Protein AF-G2QGY2-F1 (afdb_monomer_lite)

Radius of gyration: 20.69 Å; chains: 1; bounding box: 48×34×53 Å

Organism: Thermothelomyces thermophilus (strain ATCC 42464 / BCRC 31852 / DSM 1799) (NCBI:txid573729)

pLDDT: mean 70.1, std 9.55, range [46.75, 86.88]

Secondary structure (DSSP, 8-state):
-HHHHHHS-HHHHHHHHHHHHHHHHTTTTHHHHHHHHHHT-TT-SS-HHHHHHHHHHHHHHHHHHHHHHHS--SHHHHHHHHHHHHHHHHHHHHHHHHHS-GGGTTT-HHHHHHHHHHHHHHHHHHHHHHHHHHHHHHHHHHHH-S--GGGTTS---TTT-TT-----

Sequence (168 aa):
MLVVGLWYTHEEQISRSSWWYSFSGGSLPVSPLINYGMGHIRGGSMQPWQYYLINFFSSAWMQCIGLGTSNVAGHTKKAVYAAATFIAYSVGNIIGPLIFDASYAPRYDKSFTGVMICFVICFLCAEILRFFLARENKNREARYGPPNDVHSLEDLTDKENKPFRYHL

Structure (mmCIF, N/CA/C/O backbone):
data_AF-G2QGY2-F1
#
_entry.id   AF-G2QGY2-F1
#
loop_
_atom_site.group_PDB
_atom_site.id
_atom_site.type_symbol
_atom_site.label_atom_id
_atom_site.label_alt_id
_atom_site.label_comp_id
_atom_site.label_asym_id
_atom_site.label_entity_id
_atom_site.label_seq_id
_atom_site.pdbx_PDB_ins_code
_atom_site.Cartn_x
_atom_site.Cartn_y
_atom_site.Cartn_z
_atom_site.occupancy
_atom_site.B_iso_or_equiv
_atom_site.auth_seq_id
_atom_site.auth_comp_id
_atom_site.auth_asym_id
_atom_site.auth_atom_id
_atom_site.pdbx_PDB_model_num
ATOM 1 N N . MET A 1 1 ? 3.272 10.903 11.220 1.00 50.53 1 MET A N 1
ATOM 2 C CA . MET A 1 1 ? 2.403 11.676 12.137 1.00 50.53 1 MET A CA 1
ATOM 3 C C . MET A 1 1 ? 2.639 11.377 13.626 1.00 50.53 1 MET A C 1
ATOM 5 O O . MET A 1 1 ? 1.816 11.764 14.439 1.00 50.53 1 MET A O 1
ATOM 9 N N . LEU A 1 2 ? 3.768 10.772 14.033 1.00 47.88 2 LEU A N 1
ATOM 10 C CA . LEU A 1 2 ? 4.084 10.603 15.466 1.00 47.88 2 LEU A CA 1
ATOM 11 C C . LEU A 1 2 ? 4.553 11.913 16.122 1.00 47.88 2 LEU A C 1
ATOM 13 O O . LEU A 1 2 ? 4.183 12.197 17.251 1.00 47.88 2 LEU A O 1
ATOM 17 N N . VAL A 1 3 ? 5.289 12.754 15.387 1.00 53.28 3 VAL A N 1
ATOM 18 C CA . VAL A 1 3 ? 5.807 14.037 15.902 1.00 53.28 3 VAL A CA 1
ATOM 19 C C . VAL A 1 3 ? 4.680 15.026 16.217 1.00 53.28 3 VAL A C 1
ATOM 21 O O . VAL A 1 3 ? 4.735 15.708 17.234 1.00 53.28 3 VAL A O 1
ATOM 24 N N . VAL A 1 4 ? 3.621 15.058 15.397 1.00 53.03 4 VAL A N 1
ATOM 25 C CA . VAL A 1 4 ? 2.480 15.960 15.630 1.00 53.03 4 VAL A CA 1
ATOM 26 C C . VAL A 1 4 ? 1.671 15.518 16.857 1.00 53.03 4 VAL A C 1
ATOM 28 O O . VAL A 1 4 ? 1.145 16.358 17.567 1.00 53.03 4 VAL A O 1
ATOM 31 N N . GLY A 1 5 ? 1.618 14.216 17.162 1.00 46.75 5 GLY A N 1
ATOM 32 C CA . GLY A 1 5 ? 0.949 13.714 18.370 1.00 46.75 5 GLY A CA 1
ATOM 33 C C . GLY A 1 5 ? 1.751 13.775 19.661 1.00 46.75 5 GLY A C 1
ATOM 34 O O . GLY A 1 5 ? 1.174 13.568 20.718 1.00 46.75 5 GLY A O 1
ATOM 35 N N . LEU A 1 6 ? 3.051 14.067 19.592 1.00 56.22 6 LEU A N 1
ATOM 36 C CA . LEU A 1 6 ? 3.891 14.247 20.780 1.00 56.22 6 LEU A CA 1
ATOM 37 C C . LEU A 1 6 ? 3.888 15.691 21.298 1.00 56.22 6 LEU A C 1
ATOM 39 O O . LEU A 1 6 ? 4.102 15.901 22.485 1.00 56.22 6 LEU A O 1
ATOM 43 N N . TRP A 1 7 ? 3.668 16.671 20.418 1.00 56.34 7 TRP A N 1
ATOM 44 C CA . TRP A 1 7 ? 3.865 18.094 20.724 1.00 56.34 7 TRP A CA 1
ATOM 45 C C . TRP A 1 7 ? 2.604 18.959 20.601 1.00 56.34 7 TRP A C 1
ATOM 47 O O . TRP A 1 7 ? 2.651 20.120 21.000 1.00 56.34 7 TRP A O 1
ATOM 57 N N . TYR A 1 8 ? 1.496 18.432 20.064 1.00 61.84 8 TYR A N 1
ATOM 58 C CA . TYR A 1 8 ? 0.283 19.216 19.799 1.00 61.84 8 TYR A CA 1
ATOM 59 C C . TYR A 1 8 ? -0.976 18.576 20.377 1.00 61.84 8 TYR A C 1
ATOM 61 O O . TYR A 1 8 ? -1.084 17.353 20.483 1.00 61.84 8 TYR A O 1
ATOM 69 N N . THR A 1 9 ? -1.939 19.428 20.725 1.00 67.06 9 THR A N 1
ATOM 70 C CA . THR A 1 9 ? -3.238 19.016 21.267 1.00 67.06 9 THR A CA 1
ATOM 71 C C . THR A 1 9 ? -4.132 18.389 20.188 1.00 67.06 9 THR A C 1
ATOM 73 O O . THR A 1 9 ? -3.943 18.615 18.990 1.00 67.06 9 THR A O 1
ATOM 76 N N . HIS A 1 10 ? -5.116 17.580 20.596 1.00 56.78 10 HIS A N 1
ATOM 77 C CA . HIS A 1 10 ? -5.955 16.793 19.679 1.00 56.78 10 HIS A CA 1
ATOM 78 C C . HIS A 1 10 ? -6.762 17.661 18.689 1.00 56.78 10 HIS A C 1
ATOM 80 O O . HIS A 1 10 ? -6.953 17.274 17.536 1.00 56.78 10 HIS A O 1
ATOM 86 N N . GLU A 1 11 ? -7.178 18.867 19.093 1.00 68.25 11 GLU A N 1
ATOM 87 C CA . GLU A 1 11 ? -7.861 19.817 18.198 1.00 68.25 11 GLU A CA 1
ATOM 88 C C . GLU A 1 11 ? -6.915 20.413 17.143 1.00 68.25 11 GLU A C 1
ATOM 90 O O . GLU A 1 11 ? -7.285 20.598 15.982 1.00 68.25 11 GLU A O 1
ATOM 95 N N . GLU A 1 12 ? -5.654 20.652 17.507 1.00 68.19 12 GLU A N 1
ATOM 96 C CA . GLU A 1 12 ? -4.641 21.192 16.597 1.00 68.19 12 GLU A CA 1
ATOM 97 C C . GLU A 1 12 ? -4.092 20.124 15.643 1.00 68.19 12 GLU A C 1
ATOM 99 O O . GLU A 1 12 ? -3.726 20.429 14.502 1.00 68.19 12 GLU A O 1
ATOM 104 N N . GLN A 1 13 ? -4.072 18.859 16.074 1.00 55.94 13 GLN A N 1
ATOM 105 C CA . GLN A 1 13 ? -3.622 17.728 15.265 1.00 55.94 13 GLN A CA 1
ATOM 106 C C . GLN A 1 13 ? -4.397 17.600 13.956 1.00 55.94 13 GLN A C 1
ATOM 108 O O . GLN A 1 13 ? -3.781 17.319 12.925 1.00 55.94 13 GLN A O 1
ATOM 113 N N . ILE A 1 14 ? -5.716 17.813 13.976 1.00 61.22 14 ILE A N 1
ATOM 114 C CA . ILE A 1 14 ? -6.572 17.668 12.792 1.00 61.22 14 ILE A CA 1
ATOM 115 C C . ILE A 1 14 ? -6.198 18.731 11.756 1.00 61.22 14 ILE A C 1
ATOM 117 O O . ILE A 1 14 ? -5.819 18.390 10.639 1.00 61.22 14 ILE A O 1
ATOM 121 N N . SER A 1 15 ? -6.183 20.008 12.149 1.00 65.94 15 SER A N 1
ATOM 122 C CA . SER A 1 15 ? -5.848 21.129 11.256 1.00 65.94 15 SER A CA 1
ATOM 123 C C . SER A 1 15 ? -4.435 21.015 10.669 1.00 65.94 15 SER A C 1
ATOM 125 O O . SER A 1 15 ? -4.221 21.219 9.471 1.00 65.94 15 SER A O 1
ATOM 127 N N . ARG A 1 16 ? -3.454 20.614 11.487 1.00 62.69 16 ARG A N 1
ATOM 128 C CA . ARG A 1 16 ? -2.060 20.460 11.044 1.00 62.69 16 ARG A CA 1
ATOM 129 C C . ARG A 1 16 ? -1.877 19.245 10.145 1.00 62.69 16 ARG A C 1
ATOM 131 O O . ARG A 1 16 ? -1.188 19.348 9.133 1.00 62.69 16 ARG A O 1
ATOM 138 N N . SER A 1 17 ? -2.515 18.122 10.465 1.00 54.22 17 SER A N 1
ATOM 139 C CA . SER A 1 17 ? -2.503 16.935 9.603 1.00 54.22 17 SER A CA 1
ATOM 140 C C . SER A 1 17 ? -3.155 17.237 8.254 1.00 54.22 17 SER A C 1
ATOM 142 O O . SER A 1 17 ? -2.593 16.870 7.225 1.00 54.22 17 SER A O 1
ATOM 144 N N . SER A 1 18 ? -4.263 17.985 8.234 1.00 64.12 18 SER A N 1
ATOM 145 C CA . SER A 1 18 ? -4.889 18.474 7.000 1.00 64.12 18 SER A CA 1
ATOM 146 C C . SER A 1 18 ? -3.950 19.376 6.192 1.00 64.12 18 SER A C 1
ATOM 148 O O . SER A 1 18 ? -3.855 19.210 4.981 1.00 64.12 18 SER A O 1
ATOM 150 N N . TRP A 1 19 ? -3.189 20.265 6.839 1.00 69.75 19 TRP A N 1
ATOM 151 C CA . TRP A 1 19 ? -2.182 21.104 6.170 1.00 69.75 19 TRP A CA 1
ATOM 152 C C . TRP A 1 19 ? -1.064 20.287 5.500 1.00 69.75 19 TRP A C 1
ATOM 154 O O . TRP A 1 19 ? -0.689 20.556 4.358 1.00 69.75 19 TRP A O 1
ATOM 164 N N . TRP A 1 20 ? -0.565 19.248 6.175 1.00 63.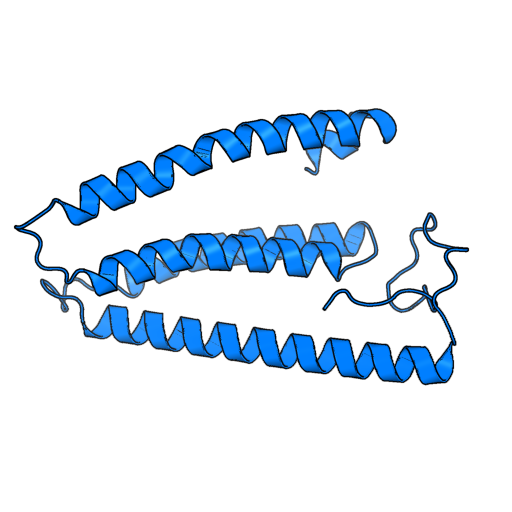62 20 TRP A N 1
ATOM 165 C CA . TRP A 1 20 ? 0.424 18.322 5.608 1.00 63.62 20 TRP A CA 1
ATOM 166 C C . TRP A 1 20 ? -0.139 17.503 4.438 1.00 63.62 20 TRP A C 1
ATOM 168 O O . TRP A 1 20 ? 0.549 17.287 3.435 1.00 63.62 20 TRP A O 1
ATOM 178 N N . TYR A 1 21 ? -1.400 17.078 4.535 1.00 60.78 21 TYR A N 1
ATOM 179 C CA . TYR A 1 21 ? -2.092 16.392 3.444 1.00 60.78 21 TYR A CA 1
ATOM 180 C C . TYR A 1 21 ? -2.300 17.299 2.226 1.00 60.78 21 TYR A C 1
ATOM 182 O O . TYR A 1 21 ? -2.098 16.845 1.100 1.00 60.78 21 TYR A O 1
ATOM 190 N N . SER A 1 22 ? -2.591 18.588 2.423 1.00 71.94 22 SER A N 1
ATOM 191 C CA . SER A 1 22 ? -2.674 19.565 1.329 1.00 71.94 22 SER A CA 1
ATOM 192 C C . SER A 1 22 ? -1.344 19.725 0.583 1.00 71.94 22 SER A C 1
ATOM 194 O O . SER A 1 22 ? -1.339 19.812 -0.644 1.00 71.94 22 SER A O 1
ATOM 196 N N . PHE A 1 23 ? -0.206 19.673 1.286 1.00 65.00 23 PHE A N 1
ATOM 197 C CA . PHE A 1 23 ? 1.120 19.655 0.650 1.00 65.00 23 PHE A CA 1
ATOM 198 C C . PHE A 1 23 ? 1.386 18.368 -0.138 1.00 65.00 23 PHE A C 1
ATOM 200 O O . PHE A 1 23 ? 1.999 18.411 -1.204 1.00 65.00 23 PHE A O 1
ATOM 207 N N . SER A 1 24 ? 0.876 17.232 0.341 1.00 56.88 24 SER A N 1
ATOM 208 C CA . SER A 1 24 ? 0.934 15.965 -0.400 1.00 56.88 24 SER A CA 1
ATOM 209 C C . SER A 1 24 ? 0.072 16.007 -1.666 1.00 56.88 24 SER A C 1
ATOM 211 O O . SER A 1 24 ? 0.451 15.438 -2.682 1.00 56.88 24 SER A O 1
ATOM 213 N N . GLY A 1 25 ? -1.036 16.755 -1.661 1.00 57.03 25 GLY A N 1
ATOM 214 C CA . GLY A 1 25 ? -1.830 17.024 -2.864 1.00 57.03 25 GLY A CA 1
ATOM 215 C C . GLY A 1 25 ? -1.048 17.747 -3.967 1.00 57.03 25 GLY A C 1
ATOM 216 O O . GLY A 1 25 ? -1.316 17.535 -5.145 1.00 57.03 25 GLY A O 1
ATOM 217 N N . GLY A 1 26 ? -0.027 18.531 -3.603 1.00 61.97 26 GLY A N 1
ATOM 218 C CA . GLY A 1 26 ? 0.874 19.203 -4.541 1.00 61.97 26 GLY A CA 1
ATOM 219 C C . GLY A 1 26 ? 1.862 18.280 -5.267 1.00 61.97 26 GLY A C 1
ATOM 220 O O . GLY A 1 26 ? 2.444 18.705 -6.261 1.00 61.97 26 GLY A O 1
ATOM 221 N N . SER A 1 27 ? 2.046 17.026 -4.832 1.00 59.00 27 SER A N 1
ATOM 222 C CA . SER A 1 27 ? 2.859 16.039 -5.566 1.00 59.00 27 SER A CA 1
ATOM 223 C C . SER A 1 27 ? 2.060 15.298 -6.645 1.00 59.00 27 SER A C 1
ATOM 225 O O . SER A 1 27 ? 2.639 14.810 -7.617 1.00 59.00 27 SER A O 1
ATOM 227 N N . LEU A 1 28 ? 0.726 15.287 -6.535 1.00 61.38 28 LEU A N 1
ATOM 228 C CA . LEU A 1 28 ? -0.178 14.645 -7.494 1.00 61.38 28 LEU A CA 1
ATOM 229 C C . LEU A 1 28 ? -0.091 15.199 -8.928 1.00 61.38 28 LEU A C 1
ATOM 231 O O . LEU A 1 28 ? -0.257 14.396 -9.838 1.00 61.38 28 LEU A O 1
ATOM 235 N N . PRO A 1 29 ? 0.191 16.495 -9.191 1.00 71.25 29 PRO A N 1
ATOM 236 C CA . PRO A 1 29 ? 0.424 17.015 -10.543 1.00 71.25 29 PRO A CA 1
ATOM 237 C C . PRO A 1 29 ? 1.789 16.624 -11.128 1.00 71.25 29 PRO A C 1
ATOM 239 O O . PRO A 1 29 ? 1.960 16.634 -12.345 1.00 71.25 29 PRO A O 1
ATOM 242 N N . VAL A 1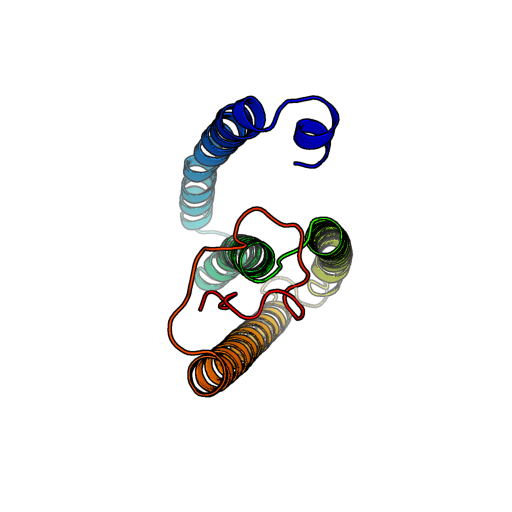 30 ? 2.765 16.256 -10.293 1.00 68.00 30 VAL A N 1
ATOM 243 C CA . VAL A 1 30 ? 4.122 15.900 -10.743 1.00 68.00 30 VAL A CA 1
ATOM 244 C C . VAL A 1 30 ? 4.136 14.508 -11.383 1.00 68.00 30 VAL A C 1
ATOM 246 O O . VAL A 1 30 ? 4.760 14.307 -12.423 1.00 68.00 30 VAL A O 1
ATOM 249 N N . SER A 1 31 ? 3.390 13.555 -10.822 1.00 64.25 31 SER A N 1
ATOM 250 C CA . SER A 1 31 ? 3.262 12.195 -11.365 1.00 64.25 31 SER A CA 1
ATOM 251 C C . SER A 1 31 ? 2.728 12.124 -12.813 1.00 64.25 31 SER A C 1
ATOM 253 O O . SER A 1 31 ? 3.366 11.456 -13.627 1.00 64.25 31 SER A O 1
ATOM 255 N N . PRO A 1 32 ? 1.626 12.800 -13.207 1.00 70.00 32 PRO A N 1
ATOM 256 C CA . PRO A 1 32 ? 1.138 12.793 -14.585 1.00 70.00 32 PRO A CA 1
ATOM 257 C C . PRO A 1 32 ? 2.062 13.546 -15.549 1.00 70.00 32 PRO A C 1
ATOM 259 O O . PRO A 1 32 ? 2.136 13.159 -16.710 1.00 70.00 32 PRO A O 1
ATOM 262 N N . LEU A 1 33 ? 2.815 14.555 -15.092 1.00 71.81 33 LEU A N 1
ATOM 263 C CA . LEU A 1 33 ? 3.838 15.222 -15.911 1.00 71.81 33 LEU A CA 1
ATOM 264 C C . LEU A 1 33 ? 5.013 14.288 -16.226 1.00 71.81 33 LEU A C 1
ATOM 266 O O . LEU A 1 33 ? 5.459 14.222 -17.371 1.00 71.81 33 LEU A O 1
ATOM 270 N N . ILE A 1 34 ? 5.470 13.514 -15.238 1.00 70.25 34 ILE A N 1
ATOM 271 C CA . ILE A 1 34 ? 6.478 12.466 -15.442 1.00 70.25 34 ILE A CA 1
ATOM 272 C C . ILE A 1 34 ? 5.931 11.385 -16.384 1.00 70.25 34 ILE A C 1
ATOM 274 O O . ILE A 1 34 ? 6.624 10.975 -17.312 1.00 70.25 34 ILE A O 1
ATOM 278 N N . ASN A 1 35 ? 4.674 10.968 -16.206 1.00 67.56 35 ASN A N 1
ATOM 279 C CA . ASN A 1 35 ? 4.033 9.963 -17.057 1.00 67.56 35 ASN A CA 1
ATOM 280 C C . ASN A 1 35 ? 3.898 10.442 -18.517 1.00 67.56 35 ASN A C 1
ATOM 282 O O . ASN A 1 35 ? 4.250 9.718 -19.447 1.00 67.56 35 ASN A O 1
ATOM 286 N N . TYR A 1 36 ? 3.486 11.698 -18.716 1.00 71.12 36 TYR A N 1
ATOM 287 C CA . TYR A 1 36 ? 3.427 12.349 -20.025 1.00 71.12 36 TYR A CA 1
ATOM 288 C C . TYR A 1 36 ? 4.809 12.434 -20.686 1.00 71.12 36 TYR A C 1
ATOM 290 O O . TYR A 1 36 ? 4.946 12.127 -21.874 1.00 71.12 36 TYR A O 1
ATOM 298 N N . GLY A 1 37 ? 5.837 12.802 -19.912 1.00 69.94 37 GLY A N 1
ATOM 299 C CA . GLY A 1 37 ? 7.225 12.856 -20.369 1.00 69.94 37 GLY A CA 1
ATOM 300 C C . GLY A 1 37 ? 7.758 11.486 -20.787 1.00 69.94 37 GLY A C 1
ATOM 301 O O . GLY A 1 37 ? 8.341 11.358 -21.860 1.00 69.94 37 GLY A O 1
ATOM 302 N N . MET A 1 38 ? 7.487 10.444 -19.999 1.00 63.78 38 MET A N 1
ATOM 303 C CA . MET A 1 38 ? 7.877 9.066 -20.314 1.00 63.78 38 MET A CA 1
ATOM 304 C C . MET A 1 38 ? 7.145 8.515 -21.547 1.00 63.78 38 MET A C 1
ATOM 306 O O . MET A 1 38 ? 7.761 7.834 -22.363 1.00 63.78 38 MET A O 1
ATOM 310 N N . GLY A 1 39 ? 5.867 8.860 -21.741 1.00 63.84 39 GLY A N 1
ATOM 311 C CA . GLY A 1 39 ? 5.086 8.456 -22.917 1.00 63.84 39 GLY A CA 1
ATOM 312 C C . GLY A 1 39 ? 5.573 9.051 -24.247 1.00 63.84 39 GLY A C 1
ATOM 313 O O . GLY A 1 39 ? 5.293 8.494 -25.308 1.00 63.84 39 GLY A O 1
ATOM 314 N N . HIS A 1 40 ? 6.332 10.152 -24.210 1.00 67.31 40 HIS A N 1
ATOM 315 C CA . HIS A 1 40 ? 6.899 10.800 -25.400 1.00 67.31 40 HIS A CA 1
ATOM 316 C C . HIS A 1 40 ? 8.302 10.297 -25.781 1.00 67.31 40 HIS A C 1
ATOM 318 O O . HIS A 1 40 ? 8.818 10.674 -26.837 1.00 67.31 40 HIS A O 1
ATOM 324 N N . ILE A 1 41 ? 8.916 9.412 -24.986 1.00 67.12 41 ILE A N 1
ATOM 325 C CA . ILE A 1 41 ? 10.224 8.823 -25.298 1.00 67.12 41 ILE A CA 1
ATOM 326 C C . ILE A 1 41 ? 10.040 7.729 -26.363 1.00 67.12 41 ILE A C 1
ATOM 328 O O . ILE A 1 41 ? 9.857 6.553 -26.064 1.00 67.12 41 ILE A O 1
ATOM 332 N N . ARG A 1 42 ? 10.111 8.110 -27.644 1.00 55.91 42 ARG A N 1
ATOM 333 C CA . ARG A 1 42 ? 9.965 7.205 -28.807 1.00 55.91 42 ARG A CA 1
ATOM 334 C C . ARG A 1 42 ? 11.205 6.338 -29.115 1.00 55.91 42 ARG A C 1
ATOM 336 O O . ARG A 1 42 ? 11.295 5.785 -30.206 1.00 55.91 42 ARG A O 1
ATOM 343 N N . GLY A 1 43 ? 12.154 6.218 -28.180 1.00 57.88 43 GLY A N 1
ATOM 344 C CA . GLY A 1 43 ? 13.453 5.556 -28.397 1.00 57.88 43 GLY A CA 1
ATOM 345 C C . GLY A 1 43 ? 13.959 4.651 -27.265 1.00 57.88 43 GLY A C 1
ATOM 346 O O . GLY A 1 43 ? 15.118 4.253 -27.296 1.00 57.88 43 GLY A O 1
ATOM 347 N N . GLY A 1 44 ? 13.137 4.339 -26.257 1.00 57.22 44 GLY A N 1
ATOM 348 C CA . GLY A 1 44 ? 13.522 3.458 -25.143 1.00 57.22 44 GLY A CA 1
ATOM 349 C C . GLY A 1 44 ? 13.256 1.977 -25.438 1.00 57.22 44 GLY A C 1
ATOM 350 O O . GLY A 1 44 ? 12.286 1.641 -26.109 1.00 57.22 44 GLY A O 1
ATOM 351 N N . SER A 1 45 ? 14.083 1.071 -24.906 1.00 60.62 45 SER A N 1
ATOM 352 C CA . SER A 1 45 ? 13.934 -0.389 -25.072 1.00 60.62 45 SER A CA 1
ATOM 353 C C . SER A 1 45 ? 12.723 -1.004 -24.349 1.00 60.62 45 SER A C 1
ATOM 355 O O . SER A 1 45 ? 12.515 -2.215 -24.439 1.00 60.62 45 SER A O 1
ATOM 357 N N . MET A 1 46 ? 11.932 -0.194 -23.641 1.00 63.38 46 MET A N 1
ATOM 358 C CA . MET A 1 46 ? 10.800 -0.619 -22.817 1.00 63.38 46 MET A CA 1
ATOM 359 C C . MET A 1 46 ? 9.463 -0.306 -23.500 1.00 63.38 46 MET A C 1
ATOM 361 O O . MET A 1 46 ? 9.280 0.748 -24.107 1.00 63.38 46 MET A O 1
ATOM 365 N N . GLN A 1 47 ? 8.515 -1.239 -23.418 1.00 68.88 47 GLN A N 1
ATOM 366 C CA . GLN A 1 47 ? 7.188 -1.095 -24.012 1.00 68.88 47 GLN A CA 1
ATOM 367 C C . GLN A 1 47 ? 6.269 -0.205 -23.154 1.00 68.88 47 GLN A C 1
ATOM 369 O O . GLN A 1 47 ? 6.393 -0.199 -21.930 1.00 68.88 47 GLN A O 1
ATOM 374 N N . PRO A 1 48 ? 5.271 0.480 -23.749 1.00 70.75 48 PRO A N 1
ATOM 375 C CA . PRO A 1 48 ? 4.376 1.390 -23.025 1.00 70.75 48 PRO A CA 1
ATOM 376 C C . PRO A 1 48 ? 3.697 0.787 -21.782 1.00 70.75 48 PRO A C 1
ATOM 378 O O . PRO A 1 48 ? 3.562 1.456 -20.761 1.00 70.75 48 PRO A O 1
ATOM 381 N N . TRP A 1 49 ? 3.315 -0.495 -21.829 1.00 72.88 49 TRP A N 1
ATOM 382 C CA . TRP A 1 49 ? 2.666 -1.186 -20.706 1.00 72.88 49 TRP A CA 1
ATOM 383 C C . TRP A 1 49 ? 3.575 -1.355 -19.477 1.00 72.88 49 TRP A C 1
ATOM 385 O O . TRP A 1 49 ? 3.084 -1.340 -18.349 1.00 72.88 49 TRP A O 1
ATOM 395 N N . GLN A 1 50 ? 4.894 -1.455 -19.671 1.00 72.12 50 GLN A N 1
ATOM 396 C CA . GLN A 1 50 ? 5.870 -1.583 -18.584 1.00 72.12 50 GLN A CA 1
ATOM 397 C C . GLN A 1 50 ? 5.921 -0.304 -17.735 1.00 72.12 50 GLN A C 1
ATOM 399 O O . GLN A 1 50 ? 6.027 -0.367 -16.510 1.00 72.12 50 GLN A O 1
ATOM 404 N N . TYR A 1 51 ? 5.748 0.860 -18.367 1.00 72.94 51 TYR A N 1
ATOM 405 C CA . TYR A 1 51 ? 5.695 2.146 -17.672 1.00 72.94 51 TYR A CA 1
ATOM 406 C C . TYR A 1 51 ? 4.431 2.311 -16.823 1.00 72.94 51 TYR A C 1
ATOM 408 O O . TYR A 1 51 ? 4.498 2.858 -15.718 1.00 72.94 51 TYR A O 1
ATOM 416 N N . TYR A 1 52 ? 3.287 1.800 -17.285 1.00 72.88 52 TYR A N 1
ATOM 417 C CA . TYR A 1 52 ? 2.054 1.822 -16.495 1.00 72.88 52 TYR A CA 1
ATOM 418 C C . TYR A 1 52 ? 2.152 0.942 -15.241 1.00 72.88 52 TYR A C 1
ATOM 420 O O . TYR A 1 52 ? 1.695 1.362 -14.179 1.00 72.88 52 TYR A O 1
ATOM 428 N N . LEU A 1 53 ? 2.817 -0.218 -15.315 1.00 73.06 53 LEU A N 1
ATOM 429 C CA . LEU A 1 53 ? 3.030 -1.087 -14.147 1.00 73.06 53 LEU A CA 1
ATOM 430 C C . LEU A 1 53 ? 3.892 -0.435 -13.060 1.00 73.06 53 LEU A C 1
ATOM 432 O O . LEU A 1 53 ? 3.599 -0.585 -11.875 1.00 73.06 53 LEU A O 1
ATOM 436 N N . ILE A 1 54 ? 4.920 0.326 -13.446 1.00 74.94 54 ILE A N 1
ATOM 437 C CA . ILE A 1 54 ? 5.758 1.066 -12.489 1.00 74.94 54 ILE A CA 1
ATOM 438 C C . ILE A 1 54 ? 4.933 2.140 -11.767 1.00 74.94 54 ILE A C 1
ATOM 440 O O . ILE A 1 54 ? 5.078 2.327 -10.563 1.00 74.94 54 ILE A O 1
ATOM 444 N N . ASN A 1 55 ? 4.023 2.815 -12.473 1.00 71.69 55 ASN A N 1
ATOM 445 C CA . ASN A 1 55 ? 3.143 3.811 -11.856 1.00 71.69 55 ASN A CA 1
ATOM 446 C C . ASN A 1 55 ? 2.096 3.171 -10.932 1.00 71.69 55 ASN A C 1
ATOM 448 O O . ASN A 1 55 ? 1.776 3.733 -9.886 1.00 71.69 55 ASN A O 1
ATOM 452 N N . PHE A 1 56 ? 1.601 1.980 -11.281 1.00 72.69 56 PHE A N 1
ATOM 453 C CA . PHE A 1 56 ? 0.637 1.240 -10.467 1.00 72.69 56 PHE A CA 1
ATOM 454 C C . PHE A 1 56 ? 1.185 0.884 -9.073 1.00 72.69 56 PHE A C 1
ATOM 456 O O . PHE A 1 56 ? 0.437 0.913 -8.094 1.00 72.69 56 PHE A O 1
ATOM 463 N N . PHE A 1 57 ? 2.495 0.634 -8.951 1.00 74.12 57 PHE A N 1
ATOM 464 C CA . PHE A 1 57 ? 3.157 0.380 -7.665 1.00 74.12 57 PHE A CA 1
ATOM 465 C C . PHE A 1 57 ? 2.920 1.505 -6.643 1.00 74.12 57 PHE A C 1
ATOM 467 O O . PHE A 1 57 ? 2.569 1.240 -5.492 1.00 74.12 57 PHE A O 1
ATOM 474 N N . SER A 1 58 ? 3.046 2.763 -7.073 1.00 73.81 58 SER A N 1
ATOM 475 C CA . SER A 1 58 ? 2.866 3.936 -6.208 1.00 73.81 58 SER A CA 1
ATOM 476 C C . SER A 1 58 ? 1.436 4.055 -5.673 1.00 73.81 58 SER A C 1
ATOM 478 O O . SER A 1 58 ? 1.229 4.427 -4.517 1.00 73.81 58 SER A O 1
ATOM 480 N N . SER A 1 59 ? 0.439 3.710 -6.492 1.00 74.12 59 SER A N 1
ATOM 481 C CA . SER A 1 59 ? -0.970 3.711 -6.081 1.00 74.12 59 SER A CA 1
ATOM 482 C C . SER A 1 59 ? -1.291 2.556 -5.131 1.00 74.12 59 SER A C 1
ATOM 484 O O . SER A 1 59 ? -1.959 2.771 -4.119 1.00 74.12 59 SER A O 1
ATOM 486 N N . ALA A 1 60 ? -0.774 1.354 -5.408 1.00 73.62 60 ALA A N 1
ATOM 487 C CA . ALA A 1 60 ? -0.960 0.184 -4.549 1.00 73.62 60 ALA A CA 1
ATOM 488 C C . ALA A 1 60 ? -0.393 0.416 -3.136 1.00 73.62 60 ALA A C 1
ATOM 490 O O . ALA A 1 60 ? -1.042 0.094 -2.141 1.00 73.62 60 ALA A O 1
ATOM 491 N N . TRP A 1 61 ? 0.775 1.059 -3.040 1.00 76.50 61 TRP A N 1
ATOM 492 C CA . TRP A 1 61 ? 1.390 1.439 -1.767 1.00 76.50 61 TRP A CA 1
ATOM 493 C C . TRP A 1 61 ? 0.483 2.327 -0.901 1.00 76.50 61 TRP A C 1
ATOM 495 O O . TRP A 1 61 ? 0.279 2.055 0.285 1.00 76.50 61 TRP A O 1
ATOM 505 N N . MET A 1 62 ? -0.105 3.368 -1.501 1.00 77.56 62 MET A N 1
ATOM 506 C CA . MET A 1 62 ? -1.012 4.283 -0.802 1.00 77.56 62 MET A CA 1
ATOM 507 C C . MET A 1 62 ? -2.247 3.548 -0.261 1.00 77.56 62 MET A C 1
ATOM 509 O O . MET A 1 62 ? -2.712 3.821 0.848 1.00 77.56 62 MET A O 1
ATOM 513 N N . GLN A 1 63 ? -2.758 2.581 -1.025 1.00 74.88 63 GLN A N 1
ATOM 514 C CA . GLN A 1 63 ? -3.930 1.800 -0.646 1.00 74.88 63 GLN A CA 1
ATOM 515 C C . GLN A 1 63 ? -3.655 0.872 0.544 1.00 74.88 63 GLN A C 1
ATOM 517 O O . GLN A 1 63 ? -4.502 0.765 1.433 1.00 74.88 63 GLN A O 1
ATOM 522 N N . CYS A 1 64 ? -2.464 0.266 0.622 1.00 72.00 64 CYS A N 1
ATOM 523 C CA . CYS A 1 64 ? -2.059 -0.527 1.784 1.00 72.00 64 CYS A CA 1
ATOM 524 C C . CYS A 1 64 ? -2.091 0.309 3.072 1.00 72.00 64 CYS A C 1
ATOM 526 O O . CYS A 1 64 ? -2.684 -0.120 4.061 1.00 72.00 64 CYS A O 1
ATOM 528 N N . ILE A 1 65 ? -1.541 1.529 3.045 1.00 77.06 65 ILE A N 1
ATOM 529 C CA . ILE A 1 65 ? -1.541 2.431 4.208 1.00 77.06 65 ILE A CA 1
ATOM 530 C C . ILE A 1 65 ? -2.971 2.819 4.607 1.00 77.06 65 ILE A C 1
ATOM 532 O O . ILE A 1 65 ? -3.314 2.776 5.792 1.00 77.06 65 ILE A O 1
ATOM 536 N N . GLY A 1 66 ? -3.818 3.171 3.634 1.00 71.81 66 GLY A N 1
ATOM 537 C CA . GLY A 1 66 ? -5.213 3.547 3.884 1.00 71.81 66 GLY A CA 1
ATOM 538 C C . GLY A 1 66 ? -6.032 2.421 4.526 1.00 71.81 66 GLY A C 1
ATOM 539 O O . GLY A 1 66 ? -6.718 2.631 5.529 1.00 71.81 66 GLY A O 1
ATOM 540 N N . LEU A 1 67 ? -5.913 1.198 4.003 1.00 69.50 67 LEU A N 1
ATOM 541 C CA . LEU A 1 67 ? -6.609 0.031 4.551 1.00 69.50 67 LEU A CA 1
ATOM 542 C C . LEU A 1 67 ? -6.076 -0.368 5.930 1.00 69.50 67 LEU A C 1
ATOM 544 O O . LEU A 1 67 ? -6.855 -0.723 6.811 1.00 69.50 67 LEU A O 1
ATOM 548 N N . GLY A 1 68 ? -4.764 -0.283 6.147 1.00 69.75 68 GLY A N 1
ATOM 549 C CA . GLY A 1 68 ? -4.159 -0.622 7.430 1.00 69.75 68 GLY A CA 1
ATOM 550 C C . GLY A 1 68 ? -4.509 0.340 8.558 1.00 69.75 68 GLY A C 1
ATOM 551 O O . GLY A 1 68 ? -4.781 -0.078 9.679 1.00 69.75 68 GLY A O 1
ATOM 552 N N . THR A 1 69 ? -4.537 1.638 8.262 1.00 68.19 69 THR A N 1
ATOM 553 C CA . THR A 1 69 ? -4.853 2.674 9.257 1.00 68.19 69 THR A CA 1
ATOM 554 C C . THR A 1 69 ? -6.329 2.706 9.647 1.00 68.19 69 THR A C 1
ATOM 556 O O . THR A 1 69 ? -6.635 3.023 10.796 1.00 68.19 69 THR A O 1
ATOM 559 N N . SER A 1 70 ? -7.233 2.351 8.730 1.00 66.44 70 SER A N 1
ATOM 560 C CA . SER A 1 70 ? -8.681 2.304 8.982 1.00 66.44 70 SER A CA 1
ATOM 561 C C . SER A 1 70 ? -9.133 1.031 9.703 1.00 66.44 70 SER A C 1
ATOM 563 O O . SER A 1 70 ? -10.094 1.071 10.463 1.00 66.44 70 SER A O 1
ATOM 565 N N . ASN A 1 71 ? -8.429 -0.090 9.523 1.00 66.94 71 ASN A N 1
ATOM 566 C CA . ASN A 1 71 ? -8.823 -1.381 10.101 1.00 66.94 71 ASN A CA 1
ATOM 567 C C . ASN A 1 71 ? -8.170 -1.709 11.451 1.00 66.94 71 ASN A C 1
ATOM 569 O O . ASN A 1 71 ? -8.399 -2.789 11.999 1.00 66.94 71 ASN A O 1
ATOM 573 N N . VAL A 1 72 ? -7.374 -0.793 12.007 1.00 65.81 72 VAL A N 1
ATOM 574 C CA . VAL A 1 72 ? -6.679 -0.988 13.283 1.00 65.81 72 VAL A CA 1
ATOM 575 C C . VAL A 1 72 ? -7.119 0.071 14.295 1.00 65.81 72 VAL A C 1
ATOM 577 O O . VAL A 1 72 ? -6.784 1.249 14.169 1.00 65.81 72 VAL A O 1
ATOM 580 N N . ALA A 1 73 ? -7.833 -0.363 15.334 1.00 61.34 73 ALA A N 1
ATOM 581 C CA . ALA A 1 73 ? -8.107 0.430 16.533 1.00 61.34 73 ALA A CA 1
ATOM 582 C C . ALA A 1 73 ? -6.976 0.254 17.567 1.00 61.34 73 ALA A C 1
ATOM 584 O O . ALA A 1 73 ? -6.330 -0.797 17.609 1.00 61.34 73 ALA A O 1
ATOM 585 N N . GLY A 1 74 ? -6.719 1.273 18.390 1.00 63.12 74 GLY A N 1
ATOM 586 C CA . GLY A 1 74 ? -5.651 1.253 19.396 1.00 63.12 74 GLY A CA 1
ATOM 587 C C . GLY A 1 74 ? -4.376 2.001 18.986 1.00 63.12 74 GLY A C 1
ATOM 588 O O . GLY A 1 74 ? -3.802 1.730 17.923 1.00 63.12 74 GLY A O 1
ATOM 589 N N . HIS A 1 75 ? -3.877 2.904 19.835 1.00 65.62 75 HIS A N 1
ATOM 590 C CA . HIS A 1 75 ? -2.658 3.684 19.552 1.00 65.62 75 HIS A CA 1
ATOM 591 C C . HIS A 1 75 ? -1.413 2.811 19.314 1.00 65.62 75 HIS A C 1
ATOM 593 O O . HIS A 1 75 ? -0.679 3.017 18.342 1.00 65.62 75 HIS A O 1
ATOM 599 N N . THR A 1 76 ? -1.192 1.791 20.146 1.00 73.44 76 THR A N 1
ATOM 600 C CA . THR A 1 76 ? -0.028 0.895 20.029 1.00 73.44 76 THR A CA 1
ATOM 601 C C . THR A 1 76 ? -0.063 0.084 18.736 1.00 73.44 76 THR A C 1
ATOM 603 O O . THR A 1 76 ? 0.959 -0.068 18.069 1.00 73.44 76 THR A O 1
ATOM 606 N N . LYS A 1 77 ? -1.241 -0.398 18.323 1.00 67.00 77 LYS A N 1
ATOM 607 C CA . LYS A 1 77 ? -1.384 -1.200 17.100 1.00 67.00 77 LYS A CA 1
ATOM 608 C C . LYS A 1 77 ? -1.178 -0.364 15.840 1.00 67.00 77 LYS A C 1
ATOM 610 O O . LYS A 1 77 ? -0.509 -0.822 14.915 1.00 67.00 77 LYS A O 1
ATOM 615 N N . LYS A 1 78 ? -1.669 0.881 15.828 1.00 72.19 78 LYS A N 1
ATOM 616 C CA . LYS A 1 78 ? -1.392 1.845 14.750 1.00 72.19 78 LYS A CA 1
ATOM 617 C C . LYS A 1 78 ? 0.107 2.140 14.631 1.00 72.19 78 LYS A C 1
ATOM 619 O O . LYS A 1 78 ? 0.631 2.179 13.519 1.00 72.19 78 LYS A O 1
ATOM 624 N N . ALA A 1 79 ? 0.812 2.294 15.755 1.00 74.19 79 ALA A N 1
ATOM 625 C CA . ALA A 1 79 ? 2.262 2.497 15.760 1.00 74.19 79 ALA A CA 1
ATOM 626 C C . ALA A 1 79 ? 3.028 1.272 15.226 1.00 74.19 79 ALA A C 1
ATOM 628 O O . ALA A 1 79 ? 3.925 1.429 14.398 1.00 74.19 79 ALA A O 1
ATOM 629 N N . VAL A 1 80 ? 2.636 0.057 15.630 1.00 80.94 80 VAL A N 1
ATOM 630 C CA . VAL A 1 80 ? 3.215 -1.196 15.110 1.00 80.94 80 VAL A CA 1
ATOM 631 C C . VAL A 1 80 ? 2.977 -1.331 13.604 1.00 80.94 80 VAL A C 1
ATOM 633 O O . VAL A 1 80 ? 3.908 -1.660 12.872 1.00 80.94 80 VAL A O 1
ATOM 636 N N . TYR A 1 81 ? 1.772 -1.018 13.118 1.00 79.81 81 TYR A N 1
ATOM 637 C CA . TYR A 1 81 ? 1.464 -1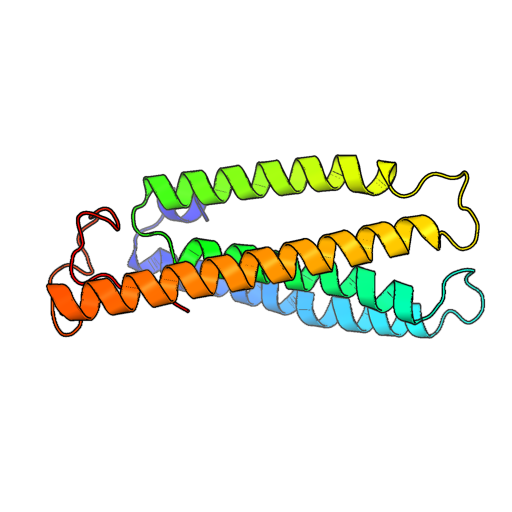.040 11.686 1.00 79.81 81 TYR A CA 1
ATOM 638 C C . TYR A 1 81 ? 2.325 -0.044 10.896 1.00 79.81 81 TYR A C 1
ATOM 640 O O . TYR A 1 81 ? 2.898 -0.387 9.859 1.00 79.81 81 TYR A O 1
ATOM 648 N N . ALA A 1 82 ? 2.469 1.183 11.406 1.00 78.19 82 ALA A N 1
ATOM 649 C CA . ALA A 1 82 ? 3.325 2.192 10.794 1.00 78.19 82 ALA A CA 1
ATOM 650 C C . ALA A 1 82 ? 4.790 1.726 10.731 1.00 78.19 82 ALA 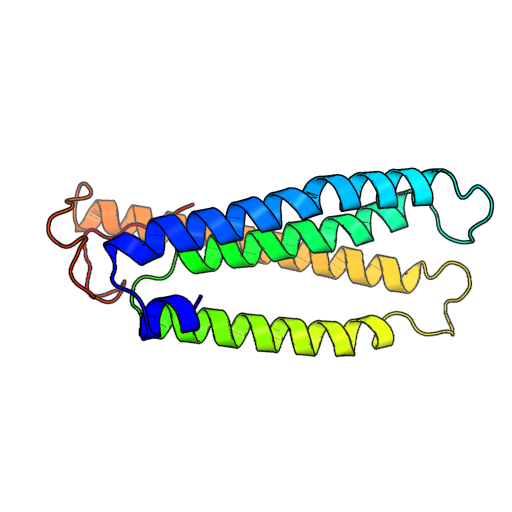A C 1
ATOM 652 O O . ALA A 1 82 ? 5.422 1.837 9.681 1.00 78.19 82 ALA A O 1
ATOM 653 N N . ALA A 1 83 ? 5.319 1.145 11.813 1.00 80.56 83 ALA A N 1
ATOM 654 C CA . ALA A 1 83 ? 6.676 0.599 11.840 1.00 80.56 83 ALA A CA 1
ATOM 655 C C . ALA A 1 83 ? 6.858 -0.561 10.842 1.00 80.56 83 ALA A C 1
ATOM 657 O O . ALA A 1 83 ? 7.820 -0.565 10.073 1.00 80.56 83 ALA A O 1
ATOM 658 N N . ALA A 1 84 ? 5.910 -1.502 10.791 1.00 83.19 84 ALA A N 1
ATOM 659 C CA . ALA A 1 84 ? 5.929 -2.613 9.839 1.00 83.19 84 ALA A CA 1
ATOM 660 C C . ALA A 1 84 ? 5.914 -2.125 8.381 1.00 83.19 84 ALA A C 1
ATOM 662 O O . ALA A 1 84 ? 6.629 -2.664 7.537 1.00 83.19 84 ALA A O 1
ATOM 663 N N . THR A 1 85 ? 5.163 -1.057 8.102 1.00 82.62 85 THR A N 1
ATOM 664 C CA . THR A 1 85 ? 5.113 -0.409 6.785 1.00 82.62 85 THR A CA 1
ATOM 665 C C . THR A 1 85 ? 6.492 0.122 6.379 1.00 82.62 85 THR A C 1
ATOM 667 O O . THR A 1 85 ? 6.961 -0.155 5.277 1.00 82.62 85 THR A O 1
ATOM 670 N N . PHE A 1 86 ? 7.205 0.815 7.273 1.00 82.81 86 PHE A N 1
ATOM 671 C CA . PHE A 1 86 ? 8.561 1.305 6.982 1.00 82.81 86 PHE A CA 1
ATOM 672 C C . PHE A 1 86 ? 9.575 0.181 6.743 1.00 82.81 86 PHE A C 1
ATOM 674 O O . PHE A 1 86 ? 10.434 0.299 5.864 1.00 82.81 86 PHE A O 1
ATOM 681 N N . ILE A 1 87 ? 9.469 -0.920 7.488 1.00 86.88 87 ILE A N 1
ATOM 682 C CA . ILE A 1 87 ? 10.317 -2.098 7.276 1.00 86.88 87 ILE A CA 1
ATOM 683 C C . ILE A 1 87 ? 10.036 -2.700 5.896 1.00 86.88 87 ILE A C 1
ATOM 685 O O . ILE A 1 87 ? 10.970 -2.912 5.125 1.00 86.88 87 ILE A O 1
ATOM 689 N N . ALA A 1 88 ? 8.763 -2.902 5.544 1.00 83.62 88 ALA A N 1
ATOM 690 C CA . ALA A 1 88 ? 8.370 -3.433 4.240 1.00 83.62 88 ALA A CA 1
ATOM 691 C C . ALA A 1 88 ? 8.857 -2.550 3.078 1.00 83.62 88 ALA A C 1
ATOM 693 O O . ALA A 1 88 ? 9.382 -3.071 2.095 1.00 83.62 88 ALA A O 1
ATOM 694 N N . TYR A 1 89 ? 8.766 -1.222 3.216 1.00 83.19 89 TYR A N 1
ATOM 695 C CA . TYR A 1 89 ? 9.316 -0.276 2.240 1.00 83.19 89 TYR A CA 1
ATOM 696 C C . TYR A 1 89 ? 10.829 -0.445 2.065 1.00 83.19 89 TYR A C 1
ATOM 698 O O . TYR A 1 89 ? 11.335 -0.507 0.946 1.00 83.19 89 TYR A O 1
ATOM 706 N N . SER A 1 90 ? 11.553 -0.569 3.179 1.00 85.06 90 SER A N 1
ATOM 707 C CA . SER A 1 90 ? 13.010 -0.719 3.170 1.00 85.06 90 SER A CA 1
ATOM 708 C C . SER A 1 90 ? 13.436 -2.026 2.497 1.00 85.06 90 SER A C 1
ATOM 710 O O . SER A 1 90 ? 14.352 -2.030 1.679 1.00 85.06 90 SER A O 1
ATOM 712 N N . VAL A 1 91 ? 12.727 -3.122 2.778 1.00 85.75 91 VAL A N 1
ATOM 713 C CA . VAL A 1 91 ? 12.944 -4.422 2.126 1.00 85.75 91 VAL A CA 1
ATOM 714 C C . VAL A 1 91 ? 12.629 -4.346 0.630 1.00 85.75 91 VAL A C 1
ATOM 716 O O . VAL A 1 91 ? 13.410 -4.834 -0.185 1.00 85.75 91 VAL A O 1
ATOM 719 N N . GLY A 1 92 ? 11.535 -3.681 0.248 1.00 82.19 92 GLY A N 1
ATOM 720 C CA . GLY A 1 92 ? 11.171 -3.466 -1.154 1.00 82.19 92 GLY A CA 1
ATOM 721 C C . GLY A 1 92 ? 12.242 -2.703 -1.937 1.00 82.19 92 GLY A C 1
ATOM 722 O O . GLY A 1 92 ? 12.574 -3.097 -3.053 1.00 82.19 92 GLY A O 1
ATOM 723 N N . ASN A 1 93 ? 12.854 -1.682 -1.333 1.00 84.44 93 ASN A N 1
ATOM 724 C CA . ASN A 1 93 ? 13.945 -0.927 -1.957 1.00 84.44 93 ASN A CA 1
ATOM 725 C C . ASN A 1 93 ? 15.217 -1.757 -2.173 1.00 84.44 93 ASN A C 1
ATOM 727 O O . ASN A 1 93 ? 15.988 -1.453 -3.077 1.00 84.44 93 ASN A O 1
ATOM 731 N N . ILE A 1 94 ? 15.436 -2.803 -1.372 1.00 85.38 94 ILE A N 1
ATOM 732 C CA . ILE A 1 94 ? 16.555 -3.738 -1.555 1.00 85.38 94 ILE A CA 1
ATOM 733 C C . ILE A 1 94 ? 16.215 -4.755 -2.652 1.00 85.38 94 ILE A C 1
ATOM 735 O O . ILE A 1 94 ? 17.017 -4.987 -3.553 1.00 85.38 94 ILE A O 1
ATOM 739 N N . ILE A 1 95 ? 15.012 -5.337 -2.607 1.00 83.38 95 ILE A N 1
ATOM 740 C CA . ILE A 1 95 ? 14.564 -6.375 -3.550 1.00 83.38 95 ILE A CA 1
ATOM 741 C C . ILE A 1 95 ? 14.340 -5.814 -4.962 1.00 83.38 95 ILE A C 1
ATOM 743 O O . ILE A 1 95 ? 14.586 -6.518 -5.939 1.00 83.38 95 ILE A O 1
ATOM 747 N N . GLY A 1 96 ? 13.902 -4.558 -5.087 1.00 79.00 96 GLY A N 1
ATOM 748 C CA . GLY A 1 96 ? 13.619 -3.914 -6.370 1.00 79.00 96 GLY A CA 1
ATOM 749 C C . GLY A 1 96 ? 14.792 -4.023 -7.351 1.00 79.00 96 GLY A C 1
ATOM 750 O O . GLY A 1 96 ? 14.647 -4.693 -8.370 1.00 79.00 96 GLY A O 1
ATOM 751 N N . PRO A 1 97 ? 15.973 -3.460 -7.040 1.00 79.50 97 PRO A N 1
ATOM 752 C CA . PRO A 1 97 ? 17.161 -3.583 -7.885 1.00 79.50 97 PRO A CA 1
ATOM 753 C C . PRO A 1 97 ? 17.618 -5.032 -8.112 1.00 79.50 97 PRO A C 1
ATOM 755 O O . PRO A 1 97 ? 18.094 -5.348 -9.196 1.00 79.50 97 PRO A O 1
ATOM 758 N N . LEU A 1 98 ? 17.435 -5.926 -7.130 1.00 80.25 98 LEU A N 1
ATOM 759 C CA . LEU A 1 98 ? 17.800 -7.348 -7.247 1.00 80.25 98 LEU A CA 1
ATOM 760 C C . LEU A 1 98 ? 16.960 -8.100 -8.295 1.00 80.25 98 LEU A C 1
ATOM 762 O O . LEU A 1 98 ? 17.455 -9.037 -8.916 1.00 80.25 98 LEU A O 1
ATOM 766 N N . ILE A 1 99 ? 15.700 -7.707 -8.506 1.00 77.25 99 ILE A N 1
ATOM 767 C CA . ILE A 1 99 ? 14.814 -8.314 -9.516 1.00 77.25 99 ILE A CA 1
ATOM 768 C C . ILE A 1 99 ? 15.164 -7.852 -10.942 1.00 77.25 99 ILE A C 1
ATOM 770 O O . ILE A 1 99 ? 14.922 -8.580 -11.912 1.00 77.25 99 ILE A O 1
ATOM 774 N N . PHE A 1 100 ? 15.744 -6.660 -11.091 1.00 75.94 100 PHE A N 1
ATOM 775 C CA . PHE A 1 100 ? 16.163 -6.102 -12.379 1.00 75.94 100 PHE A CA 1
ATOM 776 C C . PHE A 1 100 ? 17.646 -6.388 -12.638 1.00 75.94 100 PHE A C 1
ATOM 778 O O . PHE A 1 100 ? 18.480 -5.488 -12.666 1.00 75.94 100 PHE A O 1
ATOM 785 N N . ASP A 1 101 ? 17.965 -7.668 -12.839 1.00 75.25 101 ASP A N 1
ATOM 786 C CA . ASP A 1 101 ? 19.320 -8.101 -13.188 1.00 75.25 101 ASP A CA 1
ATOM 787 C C . ASP A 1 101 ? 19.714 -7.650 -14.611 1.00 75.25 101 ASP A C 1
ATOM 789 O O . ASP A 1 101 ? 18.928 -7.751 -15.560 1.00 75.25 101 ASP A O 1
ATOM 793 N N . ALA A 1 102 ? 20.963 -7.199 -14.767 1.00 66.94 102 ALA A N 1
ATOM 794 C CA . ALA A 1 102 ? 21.546 -6.727 -16.024 1.00 66.94 102 ALA A CA 1
ATOM 795 C C . ALA A 1 102 ? 21.553 -7.810 -17.119 1.00 66.94 102 ALA A C 1
ATOM 797 O O . ALA A 1 102 ? 21.530 -7.488 -18.307 1.00 66.94 102 ALA A O 1
ATOM 798 N N . SER A 1 103 ? 21.505 -9.088 -16.728 1.00 66.94 103 SER A N 1
ATOM 799 C CA . SER A 1 103 ? 21.374 -10.245 -17.623 1.00 66.94 103 SER A CA 1
ATOM 800 C C . SER A 1 103 ? 20.114 -10.211 -18.504 1.00 66.94 103 SER A C 1
ATOM 802 O O . SER A 1 103 ? 20.073 -10.868 -19.543 1.00 66.94 103 SER A O 1
ATOM 804 N N . TYR A 1 104 ? 19.077 -9.462 -18.106 1.00 67.81 104 TYR A N 1
ATOM 805 C CA . TYR A 1 104 ? 17.806 -9.348 -18.836 1.00 67.81 104 TYR A CA 1
ATOM 806 C C . TYR A 1 104 ? 17.690 -8.072 -19.687 1.00 67.81 104 TYR A C 1
ATOM 808 O O . TYR A 1 104 ? 16.629 -7.803 -20.265 1.00 67.81 104 TYR A O 1
ATOM 816 N N . ALA A 1 105 ? 18.767 -7.291 -19.797 1.00 63.53 105 ALA A N 1
ATOM 817 C CA . ALA A 1 105 ? 18.827 -6.147 -20.695 1.00 63.53 105 ALA A CA 1
ATOM 818 C C . ALA A 1 105 ? 18.693 -6.582 -22.174 1.00 63.53 105 ALA A C 1
ATOM 820 O O . ALA A 1 105 ? 19.137 -7.669 -22.543 1.00 63.53 105 ALA A O 1
ATOM 821 N N . PRO A 1 106 ? 18.107 -5.753 -23.063 1.00 64.06 106 PRO A N 1
ATOM 822 C CA . PRO A 1 106 ? 17.577 -4.408 -22.823 1.00 64.06 106 PRO A CA 1
ATOM 823 C C . PRO A 1 106 ? 16.067 -4.361 -22.505 1.00 64.06 106 PRO A C 1
ATOM 825 O O . PRO A 1 106 ? 15.564 -3.297 -22.155 1.00 64.06 106 PRO A O 1
ATOM 828 N N . ARG A 1 107 ? 15.320 -5.466 -22.636 1.00 66.31 107 ARG A N 1
ATOM 829 C CA . ARG A 1 107 ? 13.840 -5.470 -22.559 1.00 66.31 107 ARG A CA 1
ATOM 830 C C . ARG A 1 107 ? 13.264 -5.828 -21.183 1.00 66.31 107 ARG A C 1
ATOM 832 O O . ARG A 1 107 ? 12.136 -5.452 -20.885 1.00 66.31 107 ARG A O 1
ATOM 839 N N . TYR A 1 108 ? 14.034 -6.526 -20.341 1.00 72.00 108 TYR A N 1
ATOM 840 C CA . TYR A 1 108 ? 13.670 -6.923 -18.971 1.00 72.00 108 TYR A CA 1
ATOM 841 C C . TYR A 1 108 ? 12.335 -7.692 -18.831 1.00 72.00 108 TYR A C 1
ATOM 843 O O . TYR A 1 108 ? 11.745 -7.721 -17.751 1.00 72.00 108 TYR A O 1
ATOM 851 N N . ASP A 1 109 ? 11.857 -8.367 -19.885 1.00 71.81 109 ASP A N 1
ATOM 852 C CA . ASP A 1 109 ? 10.523 -9.002 -19.931 1.00 71.81 109 ASP A CA 1
ATOM 853 C C . ASP A 1 109 ? 10.270 -9.987 -18.769 1.00 71.81 109 ASP A C 1
ATOM 855 O O . ASP A 1 109 ? 9.170 -10.055 -18.210 1.00 71.81 109 ASP A O 1
ATOM 859 N N . LYS A 1 110 ? 11.310 -10.722 -18.352 1.00 76.62 110 LYS A N 1
ATOM 860 C CA . LYS A 1 110 ? 11.244 -11.671 -17.228 1.00 76.62 110 LYS A CA 1
ATOM 861 C C . LYS A 1 110 ? 11.049 -10.969 -15.881 1.00 76.62 110 LYS A C 1
ATOM 863 O O . LYS A 1 110 ? 10.214 -11.406 -15.091 1.00 76.62 110 LYS A O 1
ATOM 868 N N . SER A 1 111 ? 11.750 -9.860 -15.643 1.00 80.25 111 SER A N 1
ATOM 869 C CA . SER A 1 111 ? 11.601 -9.052 -14.425 1.00 80.25 111 SER A CA 1
ATOM 870 C C . SER A 1 111 ? 10.192 -8.458 -14.330 1.00 80.25 111 SER A C 1
ATOM 872 O O . SER A 1 111 ? 9.552 -8.555 -13.285 1.00 80.25 111 SER A O 1
ATOM 874 N N . PHE A 1 112 ? 9.648 -7.944 -15.440 1.00 78.88 112 PHE A N 1
ATOM 875 C CA . PHE A 1 112 ? 8.273 -7.426 -15.478 1.00 78.88 112 PHE A CA 1
ATOM 876 C C . PHE A 1 112 ? 7.207 -8.509 -15.276 1.00 78.88 112 PHE A C 1
ATOM 878 O O . PHE A 1 112 ? 6.191 -8.252 -14.631 1.00 78.88 112 PHE A O 1
ATOM 885 N N . THR A 1 113 ? 7.445 -9.732 -15.758 1.00 81.12 113 THR A N 1
ATOM 886 C CA . THR A 1 113 ? 6.561 -10.875 -15.473 1.00 81.12 113 THR A CA 1
ATOM 887 C C . THR A 1 113 ? 6.544 -11.197 -13.974 1.00 81.12 113 THR A C 1
ATOM 889 O O . THR A 1 113 ? 5.475 -11.404 -13.403 1.00 81.12 113 THR A O 1
ATOM 892 N N . GLY A 1 114 ? 7.704 -11.164 -13.308 1.00 81.62 114 GLY A N 1
ATOM 893 C CA . GLY A 1 114 ? 7.795 -11.331 -11.852 1.00 81.62 114 GLY A CA 1
ATOM 894 C C . GLY A 1 114 ? 7.036 -10.249 -11.076 1.00 81.62 114 GLY A C 1
ATOM 895 O O . GLY A 1 114 ? 6.304 -10.557 -10.135 1.00 81.62 114 GLY A O 1
ATOM 896 N N . VAL A 1 115 ? 7.134 -8.991 -11.516 1.00 82.25 115 VAL A N 1
ATOM 897 C CA . VAL A 1 115 ? 6.368 -7.870 -10.943 1.00 82.25 115 VAL A CA 1
ATOM 898 C C . VAL A 1 115 ? 4.859 -8.073 -11.123 1.00 82.25 115 VAL A C 1
ATOM 900 O O . VAL A 1 115 ? 4.099 -7.865 -10.178 1.00 82.25 115 VAL A O 1
ATOM 903 N N . MET A 1 116 ? 4.413 -8.544 -12.292 1.00 82.25 116 MET A N 1
ATOM 904 C CA . MET A 1 116 ? 3.000 -8.857 -12.536 1.00 82.25 116 MET A CA 1
ATOM 905 C C . MET A 1 116 ? 2.483 -9.947 -11.585 1.00 82.25 116 MET A C 1
ATOM 907 O O . MET A 1 116 ? 1.415 -9.795 -10.998 1.00 82.25 116 MET A O 1
ATOM 911 N N . ILE A 1 117 ? 3.253 -11.022 -11.385 1.00 85.75 117 ILE A N 1
ATOM 912 C CA . ILE A 1 117 ? 2.896 -12.098 -10.445 1.00 85.75 117 ILE A CA 1
ATOM 913 C C . ILE A 1 117 ? 2.780 -11.548 -9.018 1.00 85.75 117 ILE A C 1
ATOM 915 O O . ILE A 1 117 ? 1.818 -11.862 -8.319 1.00 85.75 117 ILE A O 1
ATOM 919 N N . CYS A 1 118 ? 3.714 -10.689 -8.599 1.00 84.19 118 CYS A N 1
ATOM 920 C CA . CYS A 1 118 ? 3.662 -10.030 -7.294 1.00 84.19 118 CYS A CA 1
ATOM 921 C C . CYS A 1 118 ? 2.370 -9.211 -7.123 1.00 84.19 118 CYS A C 1
ATOM 923 O O . CYS A 1 118 ? 1.692 -9.342 -6.106 1.00 84.19 118 CYS A O 1
ATOM 925 N N . PHE A 1 119 ? 1.967 -8.441 -8.140 1.00 82.56 119 PHE A N 1
ATOM 926 C CA . PHE A 1 119 ? 0.709 -7.692 -8.099 1.00 82.56 119 PHE A CA 1
ATOM 927 C C . PHE A 1 119 ? -0.523 -8.589 -7.997 1.00 82.56 119 PHE A C 1
ATOM 929 O O . PHE A 1 119 ? -1.418 -8.287 -7.211 1.00 82.56 119 PHE A O 1
ATOM 936 N N . VAL A 1 120 ? -0.564 -9.699 -8.739 1.00 85.62 120 VAL A N 1
ATOM 937 C CA . VAL A 1 120 ? -1.669 -10.665 -8.651 1.00 85.62 120 VAL A CA 1
ATOM 938 C C . VAL A 1 120 ? -1.746 -11.266 -7.247 1.00 85.62 120 VAL A C 1
ATOM 940 O O . VAL A 1 120 ? -2.830 -11.333 -6.675 1.00 85.62 120 VAL A O 1
ATOM 943 N N . ILE A 1 121 ? -0.611 -11.646 -6.654 1.00 86.88 121 ILE A N 1
ATOM 944 C CA . ILE A 1 121 ? -0.570 -12.167 -5.281 1.00 86.88 121 ILE A CA 1
ATOM 945 C C . ILE A 1 121 ? -1.066 -11.110 -4.287 1.00 86.88 121 ILE A C 1
ATOM 947 O O . ILE A 1 121 ? -1.915 -11.414 -3.453 1.00 86.88 121 ILE A O 1
ATOM 951 N N . CYS A 1 122 ? -0.596 -9.865 -4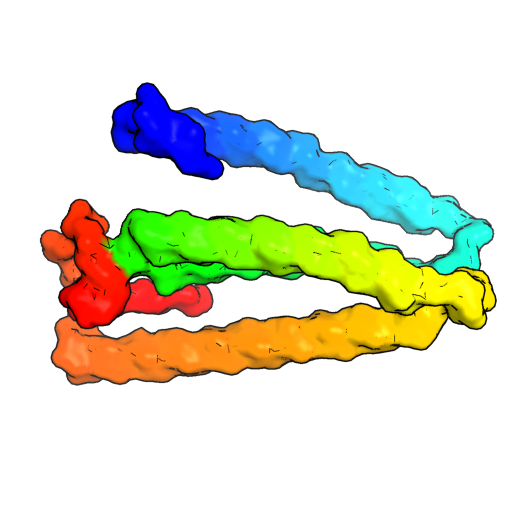.392 1.00 82.06 122 CYS A N 1
ATOM 952 C CA . CYS A 1 122 ? -1.053 -8.767 -3.538 1.00 82.06 122 CYS A CA 1
ATOM 953 C C . CYS A 1 122 ? -2.561 -8.517 -3.673 1.00 82.06 122 CYS A C 1
ATOM 955 O O . CYS A 1 122 ? -3.239 -8.338 -2.662 1.00 82.06 122 CYS A O 1
ATOM 957 N N . PHE A 1 123 ? -3.091 -8.552 -4.898 1.00 83.31 123 PHE A N 1
ATOM 958 C CA . PHE A 1 123 ? -4.521 -8.409 -5.163 1.00 83.31 123 PHE A CA 1
ATOM 959 C C . PHE A 1 123 ? -5.329 -9.539 -4.514 1.00 83.31 123 PHE A C 1
ATOM 961 O O . PHE A 1 123 ? -6.282 -9.277 -3.784 1.00 83.31 123 PHE A O 1
ATOM 968 N N . LEU A 1 124 ? -4.907 -10.794 -4.693 1.00 86.00 124 LEU A N 1
ATOM 969 C CA . LEU A 1 124 ? -5.563 -11.944 -4.067 1.00 86.00 124 LEU A CA 1
ATOM 970 C C . LEU A 1 124 ? -5.516 -11.864 -2.537 1.00 86.00 124 LEU A C 1
ATOM 972 O O . LEU A 1 124 ? -6.526 -12.104 -1.881 1.00 86.00 124 LEU A O 1
ATOM 976 N N . CYS A 1 125 ? -4.377 -11.482 -1.958 1.00 82.44 125 CYS A N 1
ATOM 977 C CA . CYS A 1 125 ? -4.252 -11.271 -0.517 1.00 82.44 125 CYS A CA 1
ATOM 978 C C . CYS A 1 125 ? -5.198 -10.171 -0.010 1.00 82.44 125 CYS A C 1
ATOM 980 O O . CYS A 1 125 ? -5.807 -10.340 1.048 1.00 82.44 125 CYS A O 1
ATOM 982 N N . ALA A 1 126 ? -5.352 -9.072 -0.755 1.00 78.06 126 ALA A N 1
ATOM 983 C CA . ALA A 1 126 ? -6.275 -7.994 -0.407 1.00 78.06 126 ALA A CA 1
ATOM 984 C C . ALA A 1 126 ? -7.740 -8.462 -0.435 1.00 78.06 126 ALA A C 1
ATOM 986 O O . ALA A 1 126 ? -8.476 -8.210 0.518 1.00 78.06 126 ALA A O 1
ATOM 987 N N . GLU A 1 127 ? -8.148 -9.204 -1.468 1.00 80.94 127 GLU A N 1
ATOM 988 C CA . GLU A 1 127 ? -9.503 -9.764 -1.570 1.00 80.94 127 GLU A CA 1
ATOM 989 C C . GLU A 1 127 ? -9.788 -10.807 -0.480 1.00 80.94 127 GLU A C 1
ATOM 991 O O . GLU A 1 127 ? -10.866 -10.820 0.116 1.00 80.94 127 GLU A O 1
ATOM 996 N N . ILE A 1 128 ? -8.804 -11.647 -0.146 1.00 83.88 128 ILE A N 1
ATOM 997 C CA . ILE A 1 128 ? -8.909 -12.604 0.961 1.00 83.88 128 ILE A CA 1
ATOM 998 C C . ILE A 1 128 ? -9.102 -11.863 2.287 1.00 83.88 128 ILE A C 1
ATOM 1000 O O . ILE A 1 128 ? -10.012 -12.195 3.049 1.00 83.88 128 ILE A O 1
ATOM 1004 N N . LEU A 1 129 ? -8.281 -10.846 2.563 1.00 79.38 129 LEU A N 1
ATOM 1005 C CA . LEU A 1 129 ? -8.406 -10.033 3.772 1.00 79.38 129 LEU A CA 1
ATOM 1006 C C . LEU A 1 129 ? -9.787 -9.373 3.843 1.00 79.38 129 LEU A C 1
ATOM 1008 O O . LEU A 1 129 ? -10.443 -9.438 4.882 1.00 79.38 129 LEU A O 1
ATOM 1012 N N . ARG A 1 130 ? -10.259 -8.806 2.729 1.00 79.31 130 ARG A N 1
ATOM 1013 C CA . ARG A 1 130 ? -11.591 -8.208 2.616 1.00 79.31 130 ARG A CA 1
ATOM 1014 C C . ARG A 1 130 ? -12.694 -9.215 2.925 1.00 79.31 130 ARG A C 1
ATOM 1016 O O . ARG A 1 130 ? -13.598 -8.920 3.702 1.00 79.31 130 ARG A O 1
ATOM 1023 N N . PHE A 1 131 ? -12.601 -10.425 2.379 1.00 78.69 131 PHE A N 1
ATOM 1024 C CA . PHE A 1 131 ? -13.550 -11.496 2.663 1.00 78.69 131 PHE A CA 1
ATOM 1025 C C . PHE A 1 131 ? -13.544 -11.898 4.145 1.00 78.69 131 PHE A C 1
ATOM 1027 O O . PHE A 1 131 ? -14.609 -12.069 4.743 1.00 78.69 131 PHE A O 1
ATOM 1034 N N . PHE A 1 132 ? -12.365 -12.012 4.763 1.00 80.88 132 PHE A N 1
ATOM 1035 C CA . PHE A 1 132 ? -12.250 -12.301 6.193 1.00 80.88 132 PHE A CA 1
ATOM 1036 C C . PHE A 1 132 ? -12.867 -11.194 7.051 1.00 80.88 132 PHE A C 1
ATOM 1038 O O . PHE A 1 132 ? -13.657 -11.502 7.943 1.00 80.88 132 PHE A O 1
ATOM 1045 N N . LEU A 1 133 ? -12.577 -9.926 6.751 1.00 77.19 133 LEU A N 1
ATOM 1046 C CA . LEU A 1 133 ? -13.156 -8.772 7.446 1.00 77.19 133 LEU A CA 1
ATOM 1047 C C . LEU A 1 133 ? -14.681 -8.722 7.268 1.00 77.19 133 LEU A C 1
ATOM 1049 O O . LEU A 1 133 ? -15.402 -8.478 8.232 1.00 77.19 133 LEU A O 1
ATOM 1053 N N . ALA A 1 134 ? -15.194 -9.033 6.073 1.00 78.06 134 ALA A N 1
ATOM 1054 C CA . ALA A 1 134 ? -16.631 -9.072 5.799 1.00 78.06 134 ALA A CA 1
ATOM 1055 C C . ALA A 1 134 ? -17.326 -10.197 6.574 1.00 78.06 134 ALA A C 1
ATOM 1057 O O . ALA A 1 134 ? -18.402 -10.004 7.144 1.00 78.06 134 ALA A O 1
ATOM 1058 N N . ARG A 1 135 ? -16.697 -11.374 6.634 1.00 79.69 135 ARG A N 1
ATOM 1059 C CA . ARG A 1 135 ? -17.198 -12.514 7.405 1.00 79.69 135 ARG A CA 1
ATOM 1060 C C . ARG A 1 135 ? -17.198 -12.225 8.904 1.00 79.69 135 ARG A C 1
ATOM 1062 O O . ARG A 1 135 ? -18.165 -12.556 9.587 1.00 79.69 135 ARG A O 1
ATOM 1069 N N . GLU A 1 136 ? -16.139 -11.600 9.403 1.00 78.50 136 GLU A N 1
ATOM 1070 C CA . GLU A 1 136 ? -16.014 -11.172 10.795 1.00 78.50 136 GLU A CA 1
ATOM 1071 C C . GLU A 1 136 ? -17.068 -10.105 11.137 1.00 78.50 136 GLU A C 1
ATOM 1073 O O . GLU A 1 136 ? -17.763 -10.240 12.143 1.00 78.50 136 GLU A O 1
ATOM 1078 N N . ASN A 1 137 ? -17.278 -9.109 10.267 1.00 77.44 137 ASN A N 1
ATOM 1079 C CA . ASN A 1 137 ? -18.335 -8.106 10.421 1.00 77.44 137 ASN A CA 1
ATOM 1080 C C . ASN A 1 137 ? -19.724 -8.750 10.486 1.00 77.44 137 ASN A C 1
ATOM 1082 O O . ASN A 1 137 ? -20.476 -8.466 11.415 1.00 77.44 137 ASN A O 1
ATOM 1086 N N . LYS A 1 138 ? -20.033 -9.691 9.584 1.00 78.44 138 LYS A N 1
ATOM 1087 C CA . LYS A 1 138 ? -21.312 -10.421 9.589 1.00 78.44 138 LYS A CA 1
ATOM 1088 C C . LYS A 1 138 ? -21.509 -11.244 10.868 1.00 78.44 138 LYS A C 1
ATOM 1090 O O . LYS A 1 138 ? -22.600 -11.272 11.435 1.00 78.44 138 LYS A O 1
ATOM 1095 N N . ASN A 1 139 ? -20.452 -11.893 11.359 1.00 78.81 139 ASN A N 1
ATOM 1096 C CA . ASN A 1 139 ? -20.487 -12.615 12.634 1.00 78.81 139 ASN A CA 1
ATOM 1097 C C . ASN A 1 139 ? -20.708 -11.671 13.827 1.00 78.81 139 ASN A C 1
ATOM 1099 O O . ASN A 1 139 ? -21.402 -12.035 14.779 1.00 78.81 139 ASN A O 1
ATOM 1103 N N . ARG A 1 140 ? -20.119 -10.470 13.796 1.00 68.38 140 ARG A N 1
ATOM 1104 C CA . ARG A 1 140 ? -20.266 -9.456 14.850 1.00 68.38 140 ARG A CA 1
ATOM 1105 C C . ARG A 1 140 ? -21.644 -8.804 14.837 1.00 68.38 140 ARG A C 1
ATOM 1107 O O . ARG A 1 140 ? -22.194 -8.588 15.911 1.00 68.38 140 ARG A O 1
ATOM 1114 N N . GLU A 1 141 ? -22.233 -8.566 13.669 1.00 73.12 141 GLU A N 1
ATOM 1115 C CA . GLU A 1 141 ? -23.627 -8.120 13.537 1.00 73.12 141 GLU A CA 1
ATOM 1116 C C . GLU A 1 141 ? -24.600 -9.132 14.145 1.00 73.12 141 GLU A C 1
ATOM 1118 O O . GLU A 1 141 ? -25.464 -8.754 14.935 1.00 73.12 141 GLU A O 1
ATOM 1123 N N . ALA A 1 142 ? -24.400 -10.426 13.872 1.00 75.75 142 ALA A N 1
ATOM 1124 C CA . ALA A 1 142 ? -25.228 -11.489 14.437 1.00 75.75 142 ALA A CA 1
ATOM 1125 C C . ALA A 1 142 ? -25.106 -11.619 15.970 1.00 75.75 142 ALA A C 1
ATOM 1127 O O . ALA A 1 142 ? -26.051 -12.060 16.620 1.00 75.75 142 ALA A O 1
ATOM 1128 N N . ARG A 1 143 ? -23.953 -11.262 16.556 1.00 75.56 143 ARG A N 1
ATOM 1129 C CA . ARG A 1 143 ? -23.698 -11.387 18.006 1.00 75.56 143 ARG A CA 1
ATOM 1130 C C . ARG A 1 143 ? -24.004 -10.131 18.817 1.00 75.56 143 ARG A C 1
ATOM 1132 O O . ARG A 1 143 ? -24.388 -10.258 19.974 1.00 75.56 143 ARG A O 1
ATOM 1139 N N . TYR A 1 144 ? -23.778 -8.946 18.254 1.00 68.44 144 TYR A N 1
ATOM 1140 C CA . TYR A 1 144 ? -23.776 -7.685 19.004 1.00 68.44 144 TYR A CA 1
ATOM 1141 C C . TYR A 1 144 ? -24.812 -6.665 18.512 1.00 68.44 144 TYR A C 1
ATOM 1143 O O . TYR A 1 144 ? -24.959 -5.625 19.145 1.00 68.44 144 TYR A O 1
ATOM 1151 N N . GLY A 1 145 ? -25.545 -6.949 17.429 1.00 68.06 145 GLY A N 1
ATOM 1152 C CA . GLY A 1 145 ? -26.558 -6.035 16.896 1.00 68.06 145 GLY A CA 1
ATOM 1153 C C . GLY A 1 145 ? -25.966 -4.827 16.143 1.00 68.06 145 GLY A C 1
ATOM 1154 O O . GLY A 1 145 ? -24.808 -4.884 15.703 1.00 68.06 145 GLY A O 1
ATOM 1155 N N . PRO A 1 146 ? -26.759 -3.757 15.925 1.00 64.50 146 PRO A N 1
ATOM 1156 C CA . PRO A 1 146 ? -26.333 -2.581 15.166 1.00 64.50 146 PRO A CA 1
ATOM 1157 C C . PRO A 1 146 ? -25.187 -1.820 15.863 1.00 64.50 146 PRO A C 1
ATOM 1159 O O . PRO A 1 146 ? -25.039 -1.907 17.084 1.00 64.50 146 PRO A O 1
ATOM 1162 N N . PRO A 1 147 ? -24.352 -1.094 15.098 1.00 62.78 147 PRO A N 1
ATOM 1163 C CA . PRO A 1 147 ? -23.225 -0.348 15.650 1.00 62.78 147 PRO A CA 1
ATOM 1164 C C . PRO A 1 147 ? -23.726 0.750 16.600 1.00 62.78 147 PRO A C 1
ATOM 1166 O O . PRO A 1 147 ? -24.457 1.646 16.188 1.00 62.78 147 PRO A O 1
ATOM 1169 N N . ASN A 1 148 ? -23.332 0.669 17.873 1.00 60.34 148 ASN A N 1
ATOM 1170 C CA . ASN A 1 148 ? -23.601 1.686 18.890 1.00 60.34 148 ASN A CA 1
ATOM 1171 C C . ASN A 1 148 ? -22.304 2.439 19.205 1.00 60.34 148 ASN A C 1
ATOM 1173 O O . ASN A 1 148 ? -21.328 1.834 19.644 1.00 60.34 148 ASN A O 1
ATOM 1177 N N . ASP A 1 149 ? -22.311 3.760 19.035 1.00 59.53 149 ASP A N 1
ATOM 1178 C CA . ASP A 1 149 ? -21.125 4.635 19.104 1.00 59.53 149 ASP A CA 1
ATOM 1179 C C . ASP A 1 149 ? -20.656 4.976 20.538 1.00 59.53 149 ASP A C 1
ATOM 1181 O O . ASP A 1 149 ? -19.853 5.879 20.759 1.00 59.53 149 ASP A O 1
ATOM 1185 N N . VAL A 1 150 ? -21.160 4.252 21.542 1.00 56.56 150 VAL A N 1
ATOM 1186 C CA . VAL A 1 150 ? -21.048 4.607 22.971 1.00 56.56 150 VAL A CA 1
ATOM 1187 C C . VAL A 1 150 ? -19.595 4.614 23.476 1.00 56.56 150 VAL A C 1
ATOM 1189 O O . VAL A 1 150 ? -19.285 5.340 24.413 1.00 56.56 150 VAL A O 1
ATOM 1192 N N . HIS A 1 151 ? -18.692 3.872 22.825 1.00 55.09 151 HIS A N 1
ATOM 1193 C CA . HIS A 1 151 ? -17.278 3.752 23.213 1.00 55.09 151 HIS A CA 1
ATOM 1194 C C . HIS A 1 151 ? -16.294 4.245 22.134 1.00 55.09 151 HIS A C 1
ATOM 1196 O O . HIS A 1 151 ? -15.134 3.842 22.134 1.00 55.09 151 HIS A O 1
ATOM 1202 N N . SER A 1 152 ? -16.721 5.108 21.200 1.00 53.59 152 SER A N 1
ATOM 1203 C CA . SER A 1 152 ? -15.862 5.577 20.089 1.00 53.59 152 SER A CA 1
ATOM 1204 C C . SER A 1 152 ? -14.618 6.372 20.532 1.00 53.59 152 SER A C 1
ATOM 1206 O O . SER A 1 152 ? -13.660 6.489 19.770 1.00 53.59 152 SER A O 1
ATOM 1208 N N . LEU A 1 153 ? -14.618 6.910 21.759 1.00 53.25 153 LEU A N 1
ATOM 1209 C CA . LEU A 1 153 ? -13.531 7.731 22.316 1.00 53.25 153 LEU A CA 1
ATOM 1210 C C . LEU A 1 153 ? -12.622 6.983 23.305 1.00 53.25 153 LEU A C 1
ATOM 1212 O O . LEU A 1 153 ? -11.603 7.530 23.723 1.00 53.25 153 LEU A O 1
ATOM 1216 N N . GLU A 1 154 ? -12.975 5.759 23.697 1.00 58.69 154 GLU A N 1
ATOM 1217 C CA . GLU A 1 154 ? -12.158 4.958 24.610 1.00 58.69 154 GLU A CA 1
ATOM 1218 C C . GLU A 1 154 ? -11.134 4.143 23.806 1.00 58.69 154 GLU A C 1
ATOM 1220 O O . GLU A 1 154 ? -11.481 3.529 22.794 1.00 58.69 154 GLU A O 1
ATOM 1225 N N . ASP A 1 155 ? -9.866 4.129 24.244 1.00 58.34 155 ASP A N 1
ATOM 1226 C CA . ASP A 1 155 ? -8.767 3.388 23.595 1.00 58.34 155 ASP A CA 1
ATOM 1227 C C . ASP A 1 155 ? -8.885 1.880 23.879 1.00 58.34 155 ASP A C 1
ATOM 1229 O O . ASP A 1 155 ? -8.059 1.264 24.549 1.00 58.34 155 ASP A O 1
ATOM 1233 N N . LEU A 1 156 ? -9.984 1.291 23.413 1.00 59.53 156 LEU A N 1
ATOM 1234 C CA . LEU A 1 156 ? -10.270 -0.128 23.510 1.00 59.53 156 LEU A CA 1
ATOM 1235 C C . LEU A 1 156 ? -9.705 -0.845 22.291 1.00 59.53 156 LEU A C 1
ATOM 1237 O O . LEU A 1 156 ? -9.844 -0.411 21.142 1.00 59.53 156 LEU A O 1
ATOM 1241 N N . THR A 1 157 ? -9.117 -2.008 22.536 1.00 62.44 157 THR A N 1
ATOM 1242 C CA . THR A 1 157 ? -8.643 -2.880 21.468 1.00 62.44 157 THR A CA 1
ATOM 1243 C C . THR A 1 157 ? -9.815 -3.290 20.561 1.00 62.44 157 THR A C 1
ATOM 1245 O O . THR A 1 157 ? -10.930 -3.488 21.029 1.00 62.44 157 THR A O 1
ATOM 1248 N N . ASP A 1 158 ? -9.587 -3.534 19.270 1.00 54.94 158 ASP A N 1
ATOM 1249 C CA . ASP A 1 158 ? -10.572 -4.043 18.288 1.00 54.94 158 ASP A CA 1
ATOM 1250 C C . ASP A 1 158 ? -11.285 -5.355 18.698 1.00 54.94 158 ASP A C 1
ATOM 1252 O O . ASP A 1 158 ? -12.338 -5.694 18.149 1.00 54.94 158 ASP A O 1
ATOM 1256 N N . LYS A 1 159 ? -10.728 -6.091 19.672 1.00 60.06 159 LYS A N 1
ATOM 1257 C CA . LYS A 1 159 ? -11.358 -7.252 20.330 1.00 60.06 159 LYS A CA 1
ATOM 1258 C C . LYS A 1 159 ? -12.216 -6.892 21.550 1.00 60.06 159 LYS A C 1
ATOM 1260 O O . LYS A 1 159 ? -13.121 -7.647 21.891 1.00 60.06 159 LYS A O 1
ATOM 1265 N N . GLU A 1 160 ? -11.919 -5.781 22.211 1.00 60.09 160 GLU A N 1
ATOM 1266 C CA . GLU A 1 160 ? -12.604 -5.291 23.413 1.00 60.09 160 GLU A CA 1
ATOM 1267 C C . GLU A 1 160 ? -13.762 -4.354 23.038 1.00 60.09 160 GLU A C 1
ATOM 1269 O O . GLU A 1 160 ? -14.816 -4.380 23.675 1.00 60.09 160 GLU A O 1
ATOM 1274 N N . ASN A 1 161 ? -13.622 -3.616 21.933 1.00 60.00 161 ASN A N 1
ATOM 1275 C CA . ASN A 1 161 ? -14.654 -2.760 21.365 1.00 60.00 161 ASN A CA 1
ATOM 1276 C C . ASN A 1 161 ? -15.667 -3.579 20.535 1.00 60.00 161 ASN A C 1
ATOM 1278 O O . ASN A 1 161 ? -15.581 -3.692 19.313 1.00 60.00 161 ASN A O 1
ATOM 1282 N N . LYS A 1 162 ? -16.642 -4.188 21.218 1.00 60.50 162 LYS A N 1
ATOM 1283 C CA . LYS A 1 162 ? -17.719 -5.012 20.624 1.00 60.50 162 LYS A CA 1
ATOM 1284 C C . LYS A 1 162 ? -18.550 -4.305 19.526 1.00 60.50 162 LYS A C 1
ATOM 1286 O O . LYS A 1 162 ? -18.925 -4.984 18.560 1.00 60.50 162 LYS A O 1
ATOM 1291 N N . PRO A 1 163 ? -18.845 -2.990 19.612 1.00 58.75 163 PRO A N 1
ATOM 1292 C CA . PRO A 1 163 ? -19.518 -2.282 18.522 1.00 58.75 163 PRO A CA 1
ATOM 1293 C C . PRO A 1 163 ? -18.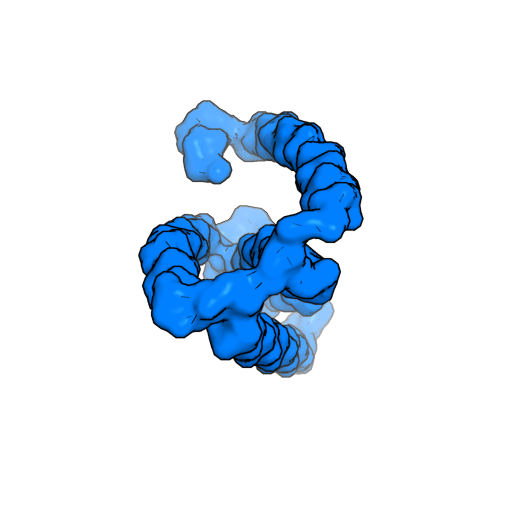607 -1.910 17.338 1.00 58.75 163 PRO A C 1
ATOM 1295 O O . PRO A 1 163 ? -19.141 -1.543 16.293 1.00 58.75 163 PRO A O 1
ATOM 1298 N N . PHE A 1 164 ? -17.277 -2.066 17.430 1.00 59.41 164 PHE A N 1
ATOM 1299 C CA . PHE A 1 164 ? -16.363 -1.780 16.316 1.00 59.41 164 PHE A CA 1
ATOM 1300 C C . PHE A 1 164 ? -16.662 -2.652 15.084 1.00 59.41 164 PHE A C 1
ATOM 1302 O O . PHE A 1 164 ? -16.944 -3.858 15.187 1.00 59.41 164 PHE A O 1
ATOM 1309 N N . ARG A 1 165 ? -16.585 -2.036 13.902 1.00 65.56 165 ARG A N 1
ATOM 1310 C CA . ARG A 1 165 ? -16.765 -2.677 12.595 1.00 65.56 165 ARG A CA 1
ATOM 1311 C C . ARG A 1 165 ? -15.561 -2.370 11.718 1.00 65.56 165 ARG A C 1
ATOM 1313 O O . ARG A 1 165 ? -15.077 -1.245 11.698 1.00 65.56 165 ARG A O 1
ATOM 1320 N N . TYR A 1 166 ? -15.094 -3.383 10.998 1.00 64.81 166 TYR A N 1
ATOM 1321 C CA . TYR A 1 166 ? -14.001 -3.230 10.046 1.00 64.81 166 TYR A CA 1
ATOM 1322 C C . TYR A 1 166 ? -14.489 -2.507 8.788 1.00 64.81 166 TYR A C 1
ATOM 1324 O O . TYR A 1 166 ? -15.596 -2.773 8.312 1.00 64.81 166 TYR A O 1
ATOM 1332 N N . HIS A 1 167 ? -13.670 -1.614 8.241 1.00 64.12 167 HIS A N 1
ATOM 1333 C CA . HIS A 1 167 ? -13.983 -0.887 7.015 1.00 64.12 167 HIS A CA 1
ATOM 1334 C C . HIS A 1 167 ? -13.557 -1.722 5.796 1.00 64.12 167 HIS A C 1
ATOM 1336 O O . HIS A 1 167 ? -12.396 -2.125 5.682 1.00 64.12 167 HIS A O 1
ATOM 1342 N N . LEU A 1 168 ? -14.527 -2.009 4.920 1.00 58.69 168 LEU A N 1
ATOM 1343 C CA . LEU A 1 168 ? -14.414 -2.879 3.739 1.00 58.69 168 LEU A CA 1
ATOM 1344 C C . LEU A 1 168 ? -14.129 -2.134 2.437 1.00 58.69 168 LEU A C 1
ATOM 1346 O O . LEU A 1 168 ? -14.439 -0.930 2.351 1.00 58.69 168 LEU A O 1
#

Foldseek 3Di:
DVVCVVPHDPVVSVVVVVVVVVVVVVCVVVLVVVLVVVVPPPDALEDNVLSVLVVVVVVLLVVQLVQLCQQWFAPVSNVVSVVVSVVVVVVCVVVVVVLQDPVCPDYSVVSSVVSVVVVVVSVVVVVVVVVVLVVVQVVLCVVPNAQDCPCVPPRDGPVRRSSDGRDD

InterPro domains:
  IPR036259 MFS transporter superfamily [SSF103473] (51-142)